Protein AF-X1G672-F1 (afdb_monomer_lite)

Foldseek 3Di:
DPDDDPDPVNDDLPDDAQFEEEEACVQCVVPCPPCVGLNVVLLLCCVPSNYHYEYDADPDVVSVVSSVVSVHFHWDWDDDPQWTWIATPVRDTQATDPHHDPQQCPDPDVPANDGNSLLRSCVSGQAYEGDPPGCVCVPDPPSNPRYYYSVVVVVVVVVD

pLDDT: mean 84.71, std 13.82, range [43.44, 97.56]

Organism: NCBI:txid412755

Radius of gyration: 16.28 Å; chains: 1; bounding box: 35×43×50 Å

Sequence (160 aa):
MYAAAKNPFERNFRDIPLLRFLIHSESLASEVLLPDKEAYRLVRLNSFKEIKVVPLPIANSKISDFYLSNGLILTEYSRHGESVNIKGSDGSIHGVTVKAPDNIWDNIAPDSPVTLADIFASNSYDYLVVRADDPILQKTNRISANIVTPEQALDITRVL

Secondary structure (DSSP, 8-state):
-PPP---TTS--TTSPPSEEEEE-TTTTTTTTT-TTSHHHHHHHGGGSTTEEEEEPP---HHHHHHHHHTTPPPEEEEEETTEEEEEETTS-EE---S---TTTTSBSSTT---BHHHHHHHTTSSEEE--TT-GGGTS-SSSGGGEE-HHHHHHHHTT-

Structure (mmCIF, N/CA/C/O backbone):
data_AF-X1G672-F1
#
_entry.id   AF-X1G672-F1
#
loop_
_atom_site.group_PDB
_atom_site.id
_atom_site.type_symbol
_atom_site.label_atom_id
_atom_site.label_alt_id
_atom_site.label_comp_id
_atom_site.label_asym_id
_atom_site.label_entity_id
_atom_site.label_seq_id
_atom_site.pdbx_PDB_ins_code
_atom_site.Cartn_x
_atom_site.Cartn_y
_atom_site.Cartn_z
_atom_site.occupancy
_atom_site.B_iso_or_equiv
_atom_site.auth_seq_id
_atom_site.auth_comp_id
_atom_site.auth_asym_id
_atom_site.auth_atom_id
_atom_site.pdbx_PDB_model_num
ATOM 1 N N . MET A 1 1 ? 13.103 -21.726 -36.711 1.00 43.44 1 MET A N 1
ATOM 2 C CA . MET A 1 1 ? 12.065 -22.133 -35.740 1.00 43.44 1 MET A CA 1
ATOM 3 C C . MET A 1 1 ? 11.525 -20.868 -35.104 1.00 43.44 1 MET A C 1
ATOM 5 O O . MET A 1 1 ? 12.283 -20.194 -34.422 1.00 43.44 1 MET A O 1
ATOM 9 N N . TYR A 1 2 ? 10.278 -20.495 -35.391 1.00 43.78 2 TYR A N 1
ATOM 10 C CA . TYR A 1 2 ? 9.623 -19.415 -34.655 1.00 43.78 2 TYR A CA 1
ATOM 11 C C . TYR A 1 2 ? 9.283 -19.956 -33.268 1.00 43.78 2 TYR A C 1
ATOM 13 O O . TYR A 1 2 ? 8.633 -20.996 -33.167 1.00 43.78 2 TYR A O 1
ATOM 21 N N . ALA A 1 3 ? 9.783 -19.310 -32.214 1.00 51.06 3 ALA A N 1
ATOM 22 C CA . ALA A 1 3 ? 9.349 -19.620 -30.861 1.00 51.06 3 ALA A CA 1
ATOM 23 C C . ALA A 1 3 ? 7.829 -19.422 -30.811 1.00 51.06 3 ALA A C 1
ATOM 25 O O . ALA A 1 3 ? 7.340 -18.353 -31.180 1.00 51.06 3 ALA A O 1
ATOM 26 N N . ALA A 1 4 ? 7.089 -20.463 -30.424 1.00 57.12 4 ALA A N 1
ATOM 27 C CA . ALA A 1 4 ? 5.662 -20.336 -30.181 1.00 57.12 4 ALA A CA 1
ATOM 28 C C . ALA A 1 4 ? 5.459 -19.207 -29.163 1.00 57.12 4 ALA A C 1
ATOM 30 O O . ALA A 1 4 ? 6.136 -19.181 -28.132 1.00 57.12 4 ALA A O 1
ATOM 31 N N . ALA A 1 5 ? 4.590 -18.245 -29.482 1.00 57.62 5 ALA A N 1
ATOM 32 C CA . ALA A 1 5 ? 4.265 -17.163 -28.568 1.00 57.62 5 ALA A CA 1
ATOM 33 C C . ALA 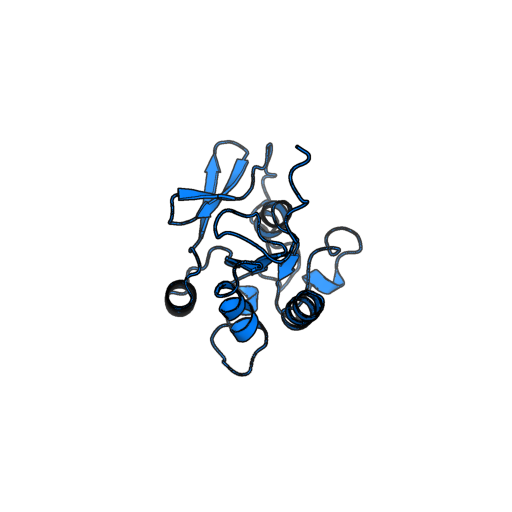A 1 5 ? 3.757 -17.784 -27.261 1.00 57.62 5 ALA A C 1
ATOM 35 O O . ALA A 1 5 ? 2.730 -18.462 -27.254 1.00 57.62 5 ALA A O 1
ATOM 36 N N . LYS A 1 6 ? 4.525 -17.608 -26.180 1.00 61.88 6 LYS A N 1
ATOM 37 C CA . LYS A 1 6 ? 4.172 -18.111 -24.853 1.00 61.88 6 LYS A CA 1
ATOM 38 C C . LYS A 1 6 ? 2.819 -17.511 -24.483 1.00 61.88 6 LYS A C 1
ATOM 40 O O . LYS A 1 6 ? 2.639 -16.297 -24.601 1.00 61.88 6 LYS A O 1
ATOM 45 N N . ASN A 1 7 ? 1.871 -18.352 -24.087 1.00 64.62 7 ASN A N 1
ATOM 46 C CA . ASN A 1 7 ? 0.563 -17.884 -23.656 1.00 64.62 7 ASN A CA 1
ATOM 47 C C . ASN A 1 7 ? 0.762 -16.866 -22.505 1.00 64.62 7 ASN A C 1
ATOM 49 O O . ASN A 1 7 ? 1.528 -17.160 -21.584 1.00 64.62 7 ASN A O 1
ATOM 53 N N . PRO A 1 8 ? 0.119 -15.680 -22.527 1.00 58.19 8 PRO A N 1
ATOM 54 C CA . PRO A 1 8 ? 0.271 -14.667 -21.477 1.00 58.19 8 PRO A CA 1
ATOM 55 C C . PRO A 1 8 ? -0.106 -15.154 -20.066 1.00 58.19 8 PRO A C 1
ATOM 57 O O . PRO A 1 8 ? 0.318 -14.523 -19.093 1.00 58.19 8 PRO A O 1
ATOM 60 N N . PHE A 1 9 ? -0.838 -16.272 -19.965 1.00 60.84 9 PHE A N 1
ATOM 61 C CA . PHE A 1 9 ? -1.215 -16.965 -18.728 1.00 60.84 9 PHE A CA 1
ATOM 62 C C . PHE A 1 9 ? -0.233 -18.082 -18.314 1.00 60.84 9 PHE A C 1
ATOM 64 O O . PHE A 1 9 ? -0.251 -18.532 -17.173 1.00 60.84 9 PHE A O 1
ATOM 71 N N . GLU A 1 10 ? 0.679 -18.515 -19.192 1.00 64.88 10 GLU A N 1
ATOM 72 C CA . GLU A 1 10 ? 1.764 -19.449 -18.851 1.00 64.88 10 GLU A CA 1
ATOM 73 C C . GLU A 1 10 ? 2.947 -18.681 -18.241 1.00 64.88 10 GLU A C 1
ATOM 75 O O . GLU A 1 10 ? 4.025 -18.550 -18.836 1.00 64.88 10 GLU A O 1
ATOM 80 N N . ARG A 1 11 ? 2.736 -18.123 -17.043 1.00 62.25 11 ARG A N 1
ATOM 81 C CA . ARG A 1 11 ? 3.704 -17.235 -16.384 1.00 62.25 11 ARG A CA 1
ATOM 82 C C . ARG A 1 11 ? 4.621 -17.964 -15.403 1.00 62.25 11 ARG A C 1
ATOM 84 O O . ARG A 1 11 ? 4.198 -18.768 -14.573 1.00 62.25 11 ARG A O 1
ATOM 91 N N . ASN A 1 12 ? 5.908 -17.645 -15.472 1.00 60.34 12 ASN A N 1
ATOM 92 C CA . ASN A 1 12 ? 6.910 -18.040 -14.488 1.00 60.34 12 ASN A CA 1
ATOM 93 C C . ASN A 1 12 ? 6.986 -17.007 -13.358 1.00 60.34 12 ASN A C 1
ATOM 95 O O . ASN A 1 12 ? 6.634 -15.849 -13.533 1.00 60.34 12 ASN A O 1
ATOM 99 N N . PHE A 1 13 ? 7.544 -17.397 -12.208 1.00 52.75 13 PHE A N 1
ATOM 100 C CA . PHE A 1 13 ? 7.726 -16.499 -11.054 1.00 52.75 13 PHE A CA 1
ATOM 101 C C . PHE A 1 13 ? 8.603 -15.263 -11.351 1.00 52.75 13 PHE A C 1
ATOM 103 O O . PHE A 1 13 ? 8.581 -14.291 -10.609 1.00 52.75 13 PHE A O 1
ATOM 110 N N . ARG A 1 14 ? 9.398 -15.303 -12.428 1.00 58.47 14 ARG A N 1
ATOM 111 C CA . ARG A 1 14 ? 10.244 -14.183 -12.873 1.00 58.47 14 ARG A CA 1
ATOM 112 C C . ARG A 1 14 ? 9.541 -13.237 -13.851 1.00 58.47 14 ARG A C 1
ATOM 114 O O . ARG A 1 14 ? 10.145 -12.244 -14.247 1.00 58.47 14 ARG A O 1
ATOM 121 N N . ASP A 1 15 ? 8.323 -13.558 -14.274 1.00 67.06 15 ASP A N 1
ATOM 122 C CA . ASP A 1 15 ? 7.597 -12.735 -15.233 1.00 67.06 15 ASP A CA 1
ATOM 123 C C . ASP A 1 15 ? 7.065 -11.481 -14.522 1.00 67.06 15 ASP A C 1
ATOM 125 O O . ASP A 1 15 ? 6.672 -11.527 -13.358 1.00 67.06 15 ASP A O 1
ATOM 129 N N . ILE A 1 16 ? 7.082 -10.342 -15.218 1.00 74.31 16 ILE A N 1
ATOM 130 C CA . ILE A 1 16 ? 6.664 -9.042 -14.669 1.00 74.31 16 ILE A CA 1
ATOM 131 C C . ILE A 1 16 ? 5.204 -9.154 -14.182 1.00 74.31 16 ILE A C 1
ATOM 133 O O . ILE A 1 16 ? 4.391 -9.708 -14.920 1.00 74.31 16 ILE A O 1
ATOM 137 N N . PRO A 1 17 ? 4.829 -8.667 -12.989 1.00 83.81 17 PRO A N 1
ATOM 138 C CA . PRO A 1 17 ? 3.428 -8.671 -12.560 1.00 83.81 17 PRO A CA 1
ATOM 139 C C . PRO A 1 17 ? 2.542 -7.909 -13.561 1.00 83.81 17 PRO A C 1
ATOM 141 O O . PRO A 1 17 ? 2.981 -6.927 -14.157 1.00 83.81 17 PRO A O 1
ATOM 144 N N . LEU A 1 18 ? 1.308 -8.377 -13.756 1.00 87.06 18 LEU A N 1
ATOM 145 C CA . LEU A 1 18 ? 0.316 -7.742 -14.630 1.00 87.06 18 LEU A CA 1
ATOM 146 C C . LEU A 1 18 ? -0.280 -6.485 -13.996 1.00 87.06 18 LEU A C 1
ATOM 148 O O . LEU A 1 18 ? -0.581 -5.533 -14.708 1.00 87.06 18 LEU A O 1
ATOM 152 N N . LEU A 1 19 ? -0.432 -6.489 -12.671 1.00 91.00 19 LEU A N 1
ATOM 153 C CA . LEU A 1 19 ? -0.902 -5.347 -11.896 1.00 91.00 19 LEU A CA 1
ATOM 154 C C . LEU A 1 19 ? -0.023 -5.128 -10.673 1.00 91.00 19 LEU A C 1
ATOM 156 O O . LEU A 1 19 ? 0.362 -6.072 -9.978 1.00 91.00 19 LEU A O 1
ATOM 160 N N . ARG A 1 20 ? 0.278 -3.865 -10.391 1.00 92.62 20 ARG A N 1
ATOM 161 C CA . ARG A 1 20 ? 1.085 -3.443 -9.249 1.00 92.62 20 ARG A CA 1
ATOM 162 C C . ARG A 1 20 ? 0.325 -2.385 -8.464 1.00 92.62 20 ARG A C 1
ATOM 164 O O . ARG A 1 20 ? 0.172 -1.253 -8.920 1.00 92.62 20 ARG A O 1
ATOM 171 N N . PHE A 1 21 ? -0.095 -2.757 -7.263 1.00 95.19 21 PHE A N 1
ATOM 172 C CA . PHE A 1 21 ? -0.744 -1.870 -6.310 1.00 95.19 21 PHE A CA 1
ATOM 173 C C . PHE A 1 21 ? 0.269 -1.379 -5.284 1.00 95.19 21 PHE A C 1
ATOM 175 O O . PHE A 1 21 ? 0.976 -2.176 -4.664 1.00 95.19 21 PHE A O 1
ATOM 182 N N . LEU A 1 22 ? 0.302 -0.069 -5.079 1.00 94.62 22 LEU A N 1
ATOM 183 C CA . LEU A 1 22 ? 0.928 0.561 -3.929 1.00 94.62 22 LEU A CA 1
ATOM 184 C C . LEU A 1 22 ? -0.180 0.863 -2.919 1.00 94.62 22 LEU A C 1
ATOM 186 O O . LEU A 1 22 ? -1.096 1.611 -3.240 1.00 94.62 22 LEU A O 1
ATOM 190 N N . ILE A 1 23 ? -0.148 0.274 -1.727 1.00 96.38 23 ILE A N 1
ATOM 191 C CA . ILE A 1 23 ? -1.187 0.501 -0.711 1.00 96.38 23 ILE A CA 1
ATOM 192 C C . ILE A 1 23 ? -0.724 1.560 0.285 1.00 96.38 23 ILE A C 1
ATOM 194 O O . ILE A 1 23 ? 0.361 1.462 0.861 1.00 96.38 23 ILE A O 1
ATOM 198 N N . HIS A 1 24 ? -1.552 2.578 0.501 1.00 96.25 24 HIS A N 1
ATOM 199 C CA . HIS A 1 24 ? -1.285 3.626 1.472 1.00 96.25 24 HIS A CA 1
ATOM 200 C C . HIS A 1 24 ? -1.644 3.145 2.879 1.00 96.25 24 HIS A C 1
ATOM 202 O O . HIS A 1 24 ? -2.759 3.317 3.370 1.00 96.25 24 HIS A O 1
ATOM 208 N N . SER A 1 25 ? -0.672 2.499 3.521 1.00 95.12 25 SER A N 1
ATOM 209 C CA . SER A 1 25 ? -0.848 1.778 4.781 1.00 95.12 25 SER A CA 1
ATOM 210 C C . SER A 1 25 ? -1.492 2.615 5.887 1.00 95.12 25 SER A C 1
ATOM 212 O O . SER A 1 25 ? -2.368 2.112 6.582 1.00 95.12 25 SER A O 1
ATOM 214 N N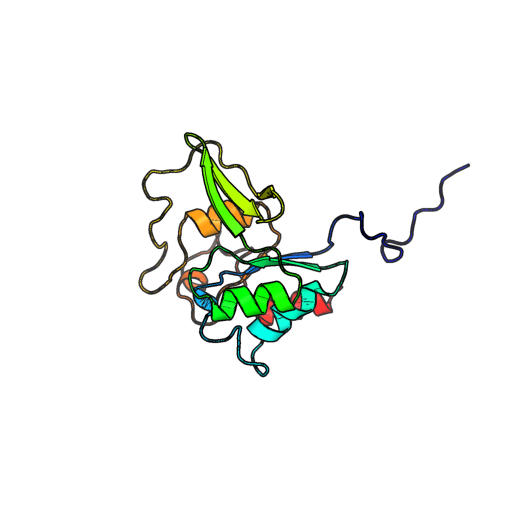 . GLU A 1 26 ? -1.103 3.885 6.032 1.00 95.19 26 GLU A N 1
ATOM 215 C CA . GLU A 1 26 ? -1.635 4.753 7.091 1.00 95.19 26 GLU A CA 1
ATOM 216 C C . GLU A 1 26 ? -3.107 5.121 6.856 1.00 95.19 26 GLU A C 1
ATOM 218 O O . GLU A 1 26 ? -3.900 5.147 7.791 1.00 95.19 26 GLU A O 1
ATOM 223 N N . SER A 1 27 ? -3.512 5.336 5.598 1.00 95.25 27 SER A N 1
ATOM 224 C CA . SER A 1 27 ? -4.918 5.661 5.302 1.00 95.25 27 SER A CA 1
ATOM 225 C C . SER A 1 27 ? -5.808 4.431 5.441 1.00 95.25 27 SER A C 1
ATOM 227 O O . SER A 1 27 ? -6.946 4.538 5.879 1.00 95.25 27 SER A O 1
ATOM 229 N N . LEU A 1 28 ? -5.278 3.247 5.138 1.00 96.81 28 LEU A N 1
ATOM 230 C CA . LEU A 1 28 ? -5.997 1.979 5.249 1.00 96.81 28 LEU A CA 1
ATOM 231 C C . LEU A 1 28 ? -5.893 1.337 6.642 1.00 96.81 28 LEU A C 1
ATOM 233 O O . LEU A 1 28 ? -6.412 0.239 6.846 1.00 96.81 28 LEU A O 1
ATOM 237 N N . ALA A 1 29 ? -5.240 1.988 7.610 1.00 95.50 29 ALA A N 1
ATOM 238 C CA . ALA A 1 29 ? -4.893 1.384 8.896 1.00 95.50 29 ALA A CA 1
ATOM 239 C C . ALA A 1 29 ? -6.107 0.879 9.696 1.00 95.50 29 ALA A C 1
ATOM 241 O O . ALA A 1 29 ? -6.008 -0.122 10.409 1.00 95.50 29 ALA A O 1
ATOM 242 N N . SER A 1 30 ? -7.258 1.540 9.560 1.00 93.75 30 SER A N 1
ATOM 243 C CA . SER A 1 30 ? -8.517 1.153 10.208 1.00 93.75 30 SER A CA 1
ATOM 244 C C . SER A 1 30 ? -9.193 -0.067 9.574 1.00 93.75 30 SER A C 1
ATOM 246 O O . SER A 1 30 ? -10.038 -0.686 10.217 1.00 93.75 30 SER A O 1
ATOM 248 N N . GLU A 1 31 ? -8.837 -0.431 8.341 1.00 95.31 31 GLU A N 1
ATOM 249 C CA . GLU A 1 31 ? -9.531 -1.454 7.549 1.00 95.31 31 GLU A CA 1
ATOM 250 C C . GLU A 1 31 ? -8.662 -2.672 7.246 1.00 95.31 31 GLU A C 1
ATOM 252 O O . GLU A 1 31 ? -9.167 -3.784 7.125 1.00 95.31 31 GLU A O 1
ATOM 257 N N . VAL A 1 32 ? -7.346 -2.492 7.136 1.00 96.38 32 VAL A N 1
ATOM 258 C CA . VAL A 1 32 ? -6.429 -3.516 6.614 1.00 96.38 32 VAL A CA 1
ATOM 259 C C . VAL A 1 32 ? -6.346 -4.776 7.481 1.00 96.38 32 VAL A C 1
ATOM 261 O O . VAL A 1 32 ? -5.991 -5.842 6.989 1.00 96.38 32 VAL A O 1
ATOM 264 N N . LEU A 1 33 ? -6.710 -4.672 8.762 1.00 96.56 33 LEU A N 1
ATOM 265 C CA . LEU A 1 33 ? -6.745 -5.789 9.712 1.00 96.56 33 LEU A CA 1
ATOM 266 C C . LEU A 1 33 ? -8.128 -6.446 9.839 1.00 96.56 33 LEU A C 1
ATOM 268 O O . LEU A 1 33 ? -8.259 -7.433 10.563 1.00 96.56 33 LEU A O 1
ATOM 272 N N . LEU A 1 34 ? -9.154 -5.907 9.179 1.00 97.31 34 LEU A N 1
ATOM 273 C CA . LEU A 1 34 ? -10.540 -6.348 9.307 1.00 97.31 34 LEU A CA 1
ATOM 274 C C . LEU A 1 34 ? -10.901 -7.296 8.148 1.00 97.31 34 LEU A C 1
ATOM 276 O O . LEU A 1 34 ? -10.971 -6.845 7.007 1.00 97.31 34 LEU A O 1
ATOM 280 N N . PRO A 1 35 ? -11.133 -8.603 8.392 1.00 94.81 35 PRO A N 1
ATOM 281 C CA . PRO A 1 35 ? -11.316 -9.591 7.321 1.00 94.81 35 PRO A CA 1
ATOM 282 C C . PRO A 1 35 ? -12.492 -9.331 6.374 1.00 94.81 35 PRO A C 1
ATOM 284 O O . PRO A 1 35 ? -12.488 -9.807 5.238 1.00 94.81 35 PRO A O 1
ATOM 287 N N . ASP A 1 36 ? -13.505 -8.609 6.844 1.00 95.56 36 ASP A N 1
ATOM 288 C CA . ASP A 1 36 ? -14.689 -8.213 6.086 1.00 95.56 36 ASP A CA 1
ATOM 289 C C . ASP A 1 36 ? -14.440 -7.020 5.153 1.00 95.56 36 ASP A C 1
ATOM 291 O O . ASP A 1 36 ? -15.266 -6.759 4.281 1.00 95.56 36 ASP A O 1
ATOM 295 N N . LYS A 1 37 ? -13.303 -6.326 5.288 1.00 97.19 37 LYS A N 1
ATOM 296 C CA . LYS A 1 37 ? -12.968 -5.138 4.498 1.00 97.19 37 LYS A CA 1
ATOM 297 C C . LYS A 1 37 ? -12.194 -5.457 3.226 1.00 97.19 37 LYS A C 1
ATOM 299 O O . LYS A 1 37 ? -11.366 -6.368 3.148 1.00 97.19 37 LYS A O 1
ATOM 304 N N . GLU A 1 38 ? -12.417 -4.632 2.215 1.00 96.94 38 GLU A N 1
ATOM 305 C CA . GLU A 1 38 ? -11.774 -4.702 0.908 1.00 96.94 38 GLU A CA 1
ATOM 306 C C . GLU A 1 38 ? -10.254 -4.529 1.015 1.00 96.94 38 GLU A C 1
ATOM 308 O O . GLU A 1 38 ? -9.513 -5.261 0.360 1.00 96.94 38 GLU A O 1
ATOM 313 N N . ALA A 1 39 ? -9.776 -3.641 1.894 1.00 96.81 39 ALA A N 1
ATOM 314 C CA . ALA A 1 39 ? -8.347 -3.435 2.139 1.00 96.81 39 ALA A CA 1
ATOM 315 C C . ALA A 1 39 ? -7.638 -4.720 2.604 1.00 96.81 39 ALA A C 1
ATOM 317 O O . ALA A 1 39 ? -6.565 -5.056 2.098 1.00 96.81 39 ALA A O 1
ATOM 318 N N . TYR A 1 40 ? -8.261 -5.485 3.508 1.00 97.31 40 TYR A N 1
ATOM 319 C CA . TYR A 1 40 ? -7.744 -6.783 3.947 1.00 97.31 40 TYR A CA 1
ATOM 320 C C . TYR A 1 40 ? -7.636 -7.763 2.773 1.00 97.31 40 TYR A C 1
ATOM 322 O O . TYR A 1 40 ? -6.614 -8.424 2.577 1.00 97.31 40 TYR A O 1
ATOM 330 N N . ARG A 1 41 ? -8.689 -7.848 1.952 1.00 96.38 41 ARG A N 1
ATOM 331 C CA . ARG A 1 41 ? -8.738 -8.747 0.788 1.00 96.38 41 ARG A CA 1
ATOM 332 C C . ARG A 1 41 ? -7.710 -8.365 -0.274 1.00 96.38 41 ARG A C 1
ATOM 334 O O . ARG A 1 41 ? -7.118 -9.256 -0.875 1.00 96.38 41 ARG A O 1
ATOM 341 N N . LEU A 1 42 ? -7.466 -7.072 -0.471 1.00 96.38 42 LEU A N 1
ATOM 342 C CA . LEU A 1 42 ? -6.463 -6.570 -1.404 1.00 96.38 42 LEU A CA 1
ATOM 343 C C . LEU A 1 42 ? -5.052 -7.038 -1.024 1.00 96.38 42 LEU A C 1
ATOM 345 O O . LEU A 1 42 ? -4.327 -7.536 -1.880 1.00 96.38 42 LEU A O 1
ATOM 349 N N . VAL A 1 43 ? -4.678 -6.966 0.259 1.00 96.81 43 VAL A N 1
ATOM 350 C CA . VAL A 1 43 ? -3.375 -7.464 0.750 1.00 96.81 43 VAL A CA 1
ATOM 351 C C . VAL A 1 43 ? -3.182 -8.944 0.419 1.00 96.81 43 VAL A C 1
ATOM 353 O O . VAL A 1 43 ? -2.104 -9.367 0.003 1.00 96.81 43 VAL A O 1
ATOM 356 N N . ARG A 1 44 ? -4.248 -9.741 0.539 1.00 95.44 44 ARG A N 1
ATOM 357 C CA . ARG A 1 44 ? -4.231 -11.184 0.252 1.00 95.44 44 ARG A CA 1
ATOM 358 C C . ARG A 1 44 ? -3.969 -11.508 -1.219 1.00 95.44 44 ARG A C 1
ATOM 360 O O . ARG A 1 44 ? -3.534 -12.626 -1.513 1.00 95.44 44 ARG A O 1
ATOM 367 N N . LEU A 1 45 ? -4.187 -10.559 -2.135 1.00 93.88 45 LEU A N 1
ATOM 368 C CA . LEU A 1 45 ? -3.909 -10.762 -3.557 1.00 93.88 45 LEU A CA 1
ATOM 369 C C . LEU A 1 45 ? -2.420 -10.938 -3.859 1.00 93.88 45 LEU A C 1
ATOM 371 O O . LEU A 1 45 ? -2.085 -11.495 -4.896 1.00 93.88 45 LEU A O 1
ATOM 375 N N . ASN A 1 46 ? -1.528 -10.559 -2.941 1.00 91.56 46 ASN A N 1
ATOM 376 C CA . ASN A 1 46 ? -0.088 -10.789 -3.082 1.00 91.56 46 ASN A CA 1
ATOM 377 C C . ASN A 1 46 ? 0.295 -12.285 -3.168 1.00 91.56 46 ASN A C 1
ATOM 379 O O . ASN A 1 46 ? 1.433 -12.626 -3.471 1.00 91.56 46 ASN A O 1
ATOM 383 N N . SER A 1 47 ? -0.650 -13.193 -2.901 1.00 90.25 47 SER A N 1
ATOM 384 C CA . SER A 1 47 ? -0.483 -14.632 -3.134 1.00 90.25 47 SER A CA 1
ATOM 385 C C . SER A 1 47 ? -0.557 -15.040 -4.616 1.00 90.25 47 SER A C 1
ATOM 387 O O . SER A 1 47 ? -0.094 -16.129 -4.964 1.00 90.25 47 SER A O 1
ATOM 389 N N . PHE A 1 48 ? -1.097 -14.185 -5.494 1.00 89.31 48 PHE A N 1
ATOM 390 C CA . PHE A 1 48 ? -1.156 -14.404 -6.942 1.00 89.31 48 PHE A CA 1
ATOM 391 C C . PHE A 1 48 ? 0.095 -13.846 -7.626 1.00 89.31 48 PHE A C 1
ATOM 393 O O . PHE A 1 48 ? 0.557 -12.754 -7.310 1.00 89.31 48 PHE A O 1
ATOM 400 N N . LYS A 1 49 ? 0.647 -14.574 -8.601 1.00 84.38 49 LYS A N 1
ATOM 401 C CA . LYS A 1 49 ? 1.909 -14.192 -9.270 1.00 84.38 49 LYS A CA 1
ATOM 402 C C . LYS A 1 49 ? 1.740 -12.990 -10.199 1.00 84.38 49 LYS A C 1
ATOM 404 O O . LYS A 1 49 ? 2.701 -12.306 -10.534 1.00 84.38 49 LYS A O 1
ATOM 409 N N . GLU A 1 50 ? 0.516 -12.764 -10.642 1.00 88.38 50 GLU A N 1
ATOM 410 C CA . GLU A 1 50 ? 0.105 -11.722 -11.566 1.00 88.38 50 GLU A CA 1
ATOM 411 C C . GLU A 1 50 ? -0.037 -10.365 -10.869 1.00 88.38 50 GLU A C 1
ATOM 413 O O . GLU A 1 50 ? -0.030 -9.336 -11.543 1.00 88.38 50 GLU A O 1
ATOM 418 N N . ILE A 1 51 ? -0.147 -10.348 -9.537 1.00 91.12 51 ILE A N 1
ATOM 419 C CA . ILE A 1 51 ? -0.464 -9.154 -8.757 1.00 91.12 51 ILE A CA 1
ATOM 420 C C . ILE A 1 51 ? 0.658 -8.898 -7.757 1.00 91.12 51 ILE A C 1
ATOM 422 O O . ILE A 1 51 ? 0.941 -9.716 -6.889 1.00 91.12 51 ILE A O 1
ATOM 426 N N . LYS A 1 52 ? 1.276 -7.720 -7.843 1.00 91.88 52 LYS A N 1
ATOM 427 C CA . LYS A 1 52 ? 2.223 -7.245 -6.835 1.00 91.88 52 LYS A CA 1
ATOM 428 C C . LYS A 1 52 ? 1.528 -6.240 -5.932 1.00 91.88 52 LYS A C 1
ATOM 430 O O . LYS A 1 52 ? 1.068 -5.207 -6.414 1.00 91.88 52 LYS A O 1
ATOM 435 N N . VAL A 1 53 ? 1.512 -6.502 -4.630 1.00 94.94 53 VAL A N 1
ATOM 436 C CA . VAL A 1 53 ? 1.040 -5.537 -3.631 1.00 94.94 53 VAL A CA 1
ATOM 437 C C . VAL A 1 53 ? 2.238 -5.060 -2.827 1.00 94.94 53 VAL A C 1
ATOM 439 O O . VAL A 1 53 ? 2.961 -5.863 -2.242 1.00 94.94 53 VAL A O 1
ATOM 442 N N . VAL A 1 54 ? 2.469 -3.751 -2.810 1.00 94.88 54 VAL A N 1
ATOM 443 C CA . VAL A 1 54 ? 3.552 -3.138 -2.037 1.00 94.88 54 VAL A CA 1
ATOM 444 C C . VAL A 1 54 ? 2.953 -2.163 -1.033 1.00 94.88 54 VAL A C 1
ATOM 446 O O . VAL A 1 54 ? 2.237 -1.251 -1.443 1.00 94.88 54 VAL A O 1
ATOM 449 N N . PRO A 1 55 ? 3.219 -2.324 0.270 1.00 95.88 55 PRO A N 1
ATOM 450 C CA . PRO A 1 55 ? 2.797 -1.361 1.267 1.00 95.88 55 PRO A CA 1
ATOM 451 C C . PRO A 1 55 ? 3.717 -0.153 1.279 1.00 95.88 55 PRO A C 1
ATOM 453 O O . PRO A 1 55 ? 4.935 -0.295 1.183 1.00 95.88 55 PRO A O 1
ATOM 456 N N . LEU A 1 56 ? 3.134 1.030 1.446 1.00 94.69 56 LEU A N 1
ATOM 457 C CA . LEU A 1 56 ? 3.869 2.207 1.891 1.00 94.69 56 LEU A CA 1
ATOM 458 C C . LEU A 1 56 ? 4.345 2.028 3.342 1.00 94.69 56 LEU A C 1
ATOM 460 O O . LEU A 1 56 ? 3.721 1.256 4.088 1.00 94.69 56 LEU A O 1
ATOM 464 N N . PRO A 1 57 ? 5.426 2.722 3.750 1.00 93.81 57 PRO A N 1
ATOM 465 C CA . PRO A 1 57 ? 5.982 2.591 5.091 1.00 93.81 57 PRO A CA 1
ATOM 466 C C . PRO A 1 57 ? 4.933 2.859 6.173 1.00 93.81 57 PRO A C 1
ATOM 468 O O . PRO A 1 57 ? 4.124 3.776 6.049 1.00 93.81 57 PRO A O 1
ATOM 471 N N . ILE A 1 58 ? 4.949 2.065 7.244 1.00 94.88 58 ILE A N 1
ATOM 472 C CA . ILE A 1 58 ? 4.039 2.231 8.381 1.00 94.88 58 ILE A CA 1
ATOM 473 C C . ILE A 1 58 ? 4.748 1.923 9.700 1.00 94.88 58 ILE A C 1
ATOM 475 O O . ILE A 1 58 ? 5.527 0.976 9.796 1.00 94.88 58 ILE A O 1
ATOM 479 N N . ALA A 1 59 ? 4.467 2.723 10.731 1.00 93.38 59 ALA A N 1
ATOM 480 C CA . ALA A 1 59 ? 5.038 2.538 12.068 1.00 93.38 59 ALA A CA 1
ATOM 481 C C . ALA A 1 59 ? 4.269 1.510 12.923 1.00 93.38 59 ALA A C 1
ATOM 483 O O . ALA A 1 59 ? 4.796 0.982 13.901 1.00 93.38 59 ALA A O 1
ATOM 484 N N . ASN A 1 60 ? 3.012 1.226 12.575 1.00 96.50 60 ASN A N 1
ATOM 485 C CA . ASN A 1 60 ? 2.142 0.317 13.313 1.00 96.50 60 ASN A CA 1
ATOM 486 C C . ASN A 1 60 ? 2.608 -1.143 13.181 1.00 96.50 60 ASN A C 1
ATOM 488 O O . ASN A 1 60 ? 2.393 -1.784 12.152 1.00 96.50 60 ASN A O 1
ATOM 492 N N . SER A 1 61 ? 3.179 -1.687 14.259 1.00 96.00 61 SER A N 1
ATOM 493 C CA . SER A 1 61 ? 3.724 -3.049 14.285 1.00 96.00 61 SER A CA 1
ATOM 494 C C . SER A 1 61 ? 2.695 -4.129 13.957 1.00 96.00 61 SER A C 1
ATOM 496 O O . SER A 1 61 ? 3.025 -5.065 13.241 1.00 96.00 61 SER A O 1
ATOM 498 N N . LYS A 1 62 ? 1.434 -3.985 14.389 1.00 97.12 62 LYS A N 1
ATOM 499 C CA . LYS A 1 62 ? 0.385 -4.977 14.091 1.00 97.12 62 LYS A CA 1
ATOM 500 C C . LYS A 1 62 ? 0.097 -5.068 12.594 1.00 97.12 62 LYS A C 1
ATOM 502 O O . LYS A 1 62 ? -0.134 -6.158 12.080 1.00 97.12 62 LYS A O 1
ATOM 507 N N . ILE A 1 63 ? 0.099 -3.929 11.903 1.00 97.56 63 ILE A N 1
ATOM 508 C CA . ILE A 1 63 ? -0.103 -3.885 10.451 1.00 97.56 63 ILE A CA 1
ATOM 509 C C . ILE A 1 63 ? 1.134 -4.427 9.732 1.00 97.56 63 ILE A C 1
ATOM 511 O O . ILE A 1 63 ? 0.997 -5.222 8.806 1.00 97.56 63 ILE A O 1
ATOM 515 N N . SER A 1 64 ? 2.335 -4.078 10.197 1.00 97.06 64 SER A N 1
ATOM 516 C CA . SER A 1 64 ? 3.584 -4.631 9.666 1.00 97.06 64 SER A CA 1
ATOM 517 C C . SER A 1 64 ? 3.640 -6.159 9.782 1.00 97.06 64 SER A C 1
ATOM 519 O O . SER A 1 64 ? 3.935 -6.836 8.798 1.00 97.06 64 SER A O 1
ATOM 521 N N . ASP A 1 65 ? 3.284 -6.715 10.943 1.00 97.44 65 ASP A N 1
ATOM 522 C CA . ASP A 1 65 ? 3.215 -8.164 11.168 1.00 97.44 65 ASP A CA 1
ATOM 523 C C . ASP A 1 65 ? 2.179 -8.820 10.246 1.00 97.44 65 ASP A C 1
ATOM 525 O O . ASP A 1 65 ? 2.434 -9.871 9.650 1.00 97.44 65 ASP A O 1
ATOM 529 N N . PHE A 1 66 ? 1.021 -8.176 10.069 1.00 97.31 66 PHE A N 1
ATOM 530 C CA . PHE A 1 66 ? 0.002 -8.634 9.132 1.00 97.31 66 PHE A CA 1
ATOM 531 C C . PHE A 1 66 ? 0.523 -8.668 7.689 1.00 97.31 66 PHE A C 1
ATOM 533 O O . PHE A 1 66 ? 0.367 -9.688 7.015 1.00 97.31 66 PHE A O 1
ATOM 540 N N . TYR A 1 67 ? 1.192 -7.618 7.213 1.00 97.38 67 TYR A N 1
ATOM 541 C CA . TYR A 1 67 ? 1.793 -7.595 5.876 1.00 97.38 67 TYR A CA 1
ATOM 542 C C . TYR A 1 67 ? 2.829 -8.702 5.683 1.00 97.38 67 TYR A C 1
ATOM 544 O O . TYR A 1 67 ? 2.741 -9.452 4.708 1.00 97.38 67 TYR A O 1
ATOM 552 N N . LEU A 1 68 ? 3.746 -8.869 6.637 1.00 96.44 68 LEU A N 1
ATOM 553 C CA . LEU A 1 68 ? 4.752 -9.932 6.598 1.00 96.44 68 LEU A CA 1
ATOM 554 C C . LEU A 1 68 ? 4.108 -11.324 6.553 1.00 96.44 68 LEU A C 1
ATOM 556 O O . LEU A 1 68 ? 4.518 -12.166 5.756 1.00 96.44 68 LEU A O 1
ATOM 560 N N . SER A 1 69 ? 3.056 -11.560 7.345 1.00 96.06 69 SER A N 1
ATOM 561 C CA . SER A 1 69 ? 2.337 -12.844 7.359 1.00 96.06 69 SER A CA 1
ATOM 562 C C . SER A 1 69 ? 1.640 -13.177 6.032 1.00 96.06 69 SER A C 1
ATOM 564 O O . SER A 1 69 ? 1.383 -14.345 5.748 1.00 96.06 69 SER A O 1
ATOM 566 N N . ASN A 1 70 ? 1.373 -12.166 5.198 1.00 95.94 70 ASN A N 1
ATOM 567 C CA . ASN A 1 70 ? 0.814 -12.317 3.853 1.00 95.94 70 ASN A CA 1
ATOM 568 C C . ASN A 1 70 ? 1.887 -12.248 2.749 1.00 95.94 70 ASN A C 1
ATOM 570 O O . ASN A 1 70 ? 1.563 -12.151 1.564 1.00 95.94 70 ASN A O 1
ATOM 574 N N . GLY A 1 71 ? 3.168 -12.316 3.122 1.00 93.81 71 GLY A N 1
ATOM 575 C CA . GLY A 1 71 ? 4.293 -12.356 2.190 1.00 93.81 71 GLY A CA 1
ATOM 576 C C . GLY A 1 71 ? 4.603 -11.021 1.512 1.00 93.81 71 GLY A C 1
ATOM 577 O O . GLY A 1 71 ? 5.280 -11.016 0.485 1.00 93.81 71 GLY A O 1
ATOM 578 N N . LEU A 1 72 ? 4.103 -9.899 2.040 1.00 95.12 72 LEU A N 1
ATOM 579 C CA . LEU A 1 72 ? 4.454 -8.574 1.532 1.00 95.12 72 LEU A CA 1
ATOM 580 C C . LEU A 1 72 ? 5.837 -8.175 2.053 1.00 95.12 72 LEU A C 1
ATOM 582 O O . LEU A 1 72 ? 6.216 -8.472 3.187 1.00 95.12 72 LEU A O 1
ATOM 586 N N . ILE A 1 73 ? 6.571 -7.445 1.220 1.00 94.00 73 ILE A N 1
ATOM 587 C CA . ILE A 1 73 ? 7.842 -6.830 1.594 1.00 94.00 73 ILE A CA 1
ATOM 588 C C . ILE A 1 73 ? 7.531 -5.479 2.237 1.00 94.00 73 ILE A C 1
ATOM 590 O O . ILE A 1 73 ? 6.913 -4.621 1.608 1.00 94.00 73 ILE A O 1
ATOM 594 N N . LEU A 1 74 ? 7.951 -5.293 3.490 1.00 95.00 74 LEU A N 1
ATOM 595 C CA . LEU A 1 74 ? 7.845 -3.999 4.161 1.00 95.00 74 LEU A CA 1
ATOM 596 C C . LEU A 1 74 ? 8.756 -2.984 3.487 1.00 95.00 74 LEU A C 1
ATOM 598 O O . LEU A 1 74 ? 9.814 -3.340 2.965 1.00 95.00 74 LEU A O 1
ATOM 602 N N . THR A 1 75 ? 8.360 -1.719 3.535 1.00 94.31 75 THR A N 1
ATOM 603 C CA . THR A 1 75 ? 9.106 -0.657 2.880 1.00 94.31 75 THR A CA 1
ATOM 604 C C . THR A 1 75 ? 9.488 0.467 3.828 1.00 94.31 75 THR A C 1
ATOM 606 O O . THR A 1 75 ? 8.868 0.683 4.868 1.00 94.31 75 THR A O 1
ATOM 609 N N . GLU A 1 76 ? 10.531 1.191 3.444 1.00 92.62 76 GLU A N 1
ATOM 610 C CA . GLU A 1 76 ? 11.004 2.409 4.084 1.00 92.62 76 GLU A CA 1
ATOM 611 C C . GLU A 1 76 ? 11.232 3.489 3.026 1.00 92.62 76 GLU A C 1
ATOM 613 O O . GLU A 1 76 ? 11.583 3.199 1.880 1.00 92.62 76 GLU A O 1
ATOM 618 N N . TYR A 1 77 ? 11.070 4.750 3.412 1.00 88.81 77 TYR A N 1
ATOM 619 C CA . TYR A 1 77 ? 11.532 5.849 2.580 1.00 88.81 77 TYR A CA 1
ATOM 620 C C . TYR A 1 77 ? 13.050 5.979 2.691 1.00 88.81 77 TYR A C 1
ATOM 622 O O . TYR A 1 77 ? 13.591 6.089 3.790 1.00 88.81 77 TYR A O 1
ATOM 630 N N . SER A 1 78 ? 13.744 6.019 1.555 1.00 83.25 78 SER A N 1
ATOM 631 C CA . SER A 1 78 ? 15.166 6.348 1.498 1.00 83.25 78 SER A CA 1
ATOM 632 C C . SER A 1 78 ? 15.378 7.648 0.732 1.00 83.25 78 SER A C 1
ATOM 634 O O . SER A 1 78 ? 14.843 7.849 -0.361 1.00 83.25 78 SER A O 1
ATOM 636 N N . ARG A 1 79 ? 16.168 8.555 1.320 1.00 75.62 79 ARG A N 1
ATOM 637 C CA . ARG A 1 79 ? 16.571 9.808 0.679 1.00 75.62 79 ARG A CA 1
ATOM 638 C C . ARG A 1 79 ? 18.038 9.731 0.277 1.00 75.62 79 ARG A C 1
ATOM 640 O O . ARG A 1 79 ? 18.906 9.570 1.131 1.00 75.62 79 ARG A O 1
ATOM 647 N N . HIS A 1 80 ? 18.314 9.889 -1.012 1.00 72.94 80 HIS A N 1
ATOM 648 C CA . HIS A 1 80 ? 19.671 9.951 -1.555 1.00 72.94 80 HIS A CA 1
ATOM 649 C C . HIS A 1 80 ? 19.842 11.267 -2.318 1.00 72.94 80 HIS A C 1
ATOM 651 O O . HIS A 1 80 ? 19.402 11.399 -3.455 1.00 72.94 80 HIS A O 1
ATOM 657 N N . GLY A 1 81 ? 20.448 12.267 -1.671 1.00 71.69 81 GLY A N 1
ATOM 658 C CA . GLY A 1 81 ? 20.536 13.623 -2.221 1.00 71.69 81 GLY A CA 1
ATOM 659 C C . GLY A 1 81 ? 19.152 14.264 -2.381 1.00 71.69 81 GLY A C 1
ATOM 660 O O . GLY A 1 81 ? 18.404 14.400 -1.407 1.00 71.69 81 GLY A O 1
ATOM 661 N N . GLU A 1 82 ? 18.810 14.643 -3.613 1.00 68.38 82 GLU A N 1
ATOM 662 C CA . GLU A 1 82 ? 17.488 15.180 -3.968 1.00 68.38 82 GLU A CA 1
ATOM 663 C C . GLU A 1 82 ? 16.468 14.078 -4.323 1.00 68.38 82 GLU A C 1
ATOM 665 O O . GLU A 1 82 ? 15.338 14.390 -4.679 1.00 68.38 82 GLU A O 1
ATOM 670 N N . SER A 1 83 ? 16.818 12.794 -4.214 1.00 71.25 83 SER A N 1
ATOM 671 C CA . SER A 1 83 ? 15.918 11.683 -4.543 1.00 71.25 83 SER A CA 1
ATOM 672 C C . SER A 1 83 ? 15.213 11.112 -3.324 1.00 71.25 83 SER A C 1
ATOM 674 O O . SER A 1 83 ? 15.862 10.848 -2.314 1.00 71.25 83 SER A O 1
ATOM 676 N N . VAL A 1 84 ? 13.908 10.851 -3.449 1.00 75.25 84 VAL A N 1
ATOM 677 C CA . VAL A 1 84 ? 13.144 9.996 -2.531 1.00 75.25 84 VAL A CA 1
ATOM 678 C C . VAL A 1 84 ? 12.770 8.717 -3.263 1.00 75.25 84 VAL A C 1
ATOM 680 O O . VAL A 1 84 ? 12.209 8.767 -4.361 1.00 75.25 84 VAL A O 1
ATOM 683 N N . ASN A 1 85 ? 13.102 7.590 -2.642 1.00 81.12 85 ASN A N 1
ATOM 684 C CA . ASN A 1 85 ? 12.795 6.253 -3.122 1.00 81.12 85 ASN A CA 1
ATOM 685 C C . ASN A 1 85 ? 12.062 5.481 -2.026 1.00 81.12 85 ASN A C 1
ATOM 687 O O . ASN A 1 85 ? 12.189 5.785 -0.838 1.00 81.12 85 ASN A O 1
ATOM 691 N N . ILE A 1 86 ? 11.360 4.432 -2.429 1.00 87.12 86 ILE A N 1
ATOM 692 C CA . ILE A 1 86 ? 10.879 3.407 -1.515 1.00 87.12 86 ILE A CA 1
ATOM 693 C C . ILE A 1 86 ? 11.855 2.247 -1.571 1.00 87.12 86 ILE A C 1
ATOM 695 O O . ILE A 1 86 ? 12.140 1.717 -2.638 1.00 87.12 86 ILE A O 1
ATOM 699 N N . LYS A 1 87 ? 12.383 1.841 -0.428 1.00 89.44 87 LYS A N 1
ATOM 700 C CA . LYS A 1 87 ? 13.258 0.682 -0.317 1.00 89.44 87 LYS A CA 1
ATOM 701 C C . LYS A 1 87 ? 12.507 -0.443 0.376 1.00 89.44 87 LYS A C 1
ATOM 703 O O . LYS A 1 87 ? 11.952 -0.242 1.448 1.00 89.44 87 LYS A O 1
ATOM 708 N N . GLY A 1 88 ? 12.469 -1.613 -0.248 1.00 90.62 88 GLY A N 1
ATOM 709 C CA . GLY A 1 88 ? 11.991 -2.835 0.378 1.00 90.62 88 GLY A CA 1
ATOM 710 C C . GLY A 1 88 ? 13.000 -3.356 1.399 1.00 90.62 88 GLY A C 1
ATOM 711 O O . GLY A 1 88 ? 14.213 -3.180 1.250 1.00 90.62 88 GLY A O 1
ATOM 712 N N . SER A 1 89 ? 12.509 -4.039 2.429 1.00 90.50 89 SER A N 1
ATOM 713 C CA . SER A 1 89 ? 13.349 -4.717 3.423 1.00 90.50 89 SER A CA 1
ATOM 714 C C . SER A 1 89 ? 14.216 -5.833 2.822 1.00 90.50 89 SER A C 1
ATOM 716 O O . SER A 1 89 ? 15.233 -6.200 3.404 1.00 90.50 89 SER A O 1
ATOM 718 N N . ASP A 1 90 ? 13.864 -6.326 1.632 1.00 86.62 90 ASP A N 1
ATOM 719 C CA . ASP A 1 90 ? 14.649 -7.262 0.817 1.00 86.62 90 ASP A CA 1
ATOM 720 C C . ASP A 1 90 ? 15.791 -6.588 0.025 1.00 86.62 90 ASP A C 1
ATOM 722 O O . ASP A 1 90 ? 16.535 -7.255 -0.693 1.00 86.62 90 ASP A O 1
ATOM 726 N N . GLY A 1 91 ? 15.938 -5.264 0.143 1.00 81.19 91 GLY A N 1
ATOM 727 C CA . GLY A 1 91 ? 16.929 -4.467 -0.577 1.00 81.19 91 GLY A CA 1
ATOM 728 C C . GLY A 1 91 ? 16.473 -3.988 -1.956 1.00 81.19 91 GLY A C 1
ATOM 729 O O . GLY A 1 91 ? 17.237 -3.294 -2.630 1.00 81.19 91 GLY A O 1
ATOM 730 N N . SER A 1 92 ? 15.250 -4.309 -2.384 1.00 81.44 92 SER A N 1
ATOM 731 C CA . SER A 1 92 ? 14.692 -3.776 -3.625 1.00 81.44 92 SER A CA 1
ATOM 732 C C . SER A 1 92 ? 14.485 -2.259 -3.531 1.00 81.44 92 SER A C 1
ATOM 734 O O . SER A 1 92 ? 14.129 -1.724 -2.485 1.00 81.44 92 SER A O 1
ATOM 736 N N . ILE A 1 93 ? 14.734 -1.538 -4.627 1.00 77.44 93 ILE A N 1
ATOM 737 C CA . ILE A 1 93 ? 14.469 -0.096 -4.724 1.00 77.44 93 ILE A CA 1
ATOM 738 C C . ILE A 1 93 ? 13.276 0.105 -5.657 1.00 77.44 93 ILE A C 1
ATOM 740 O O . ILE A 1 93 ? 13.190 -0.474 -6.742 1.00 77.44 93 ILE A O 1
ATOM 744 N N . HIS A 1 94 ? 12.326 0.905 -5.206 1.00 70.69 94 HIS A N 1
ATOM 745 C CA . HIS A 1 94 ? 11.046 1.177 -5.829 1.00 70.69 94 HIS A CA 1
ATOM 746 C C . HIS A 1 94 ? 10.912 2.694 -6.008 1.00 70.69 94 HIS A C 1
ATOM 748 O O . HIS A 1 94 ? 10.681 3.436 -5.056 1.00 70.69 94 HIS A O 1
ATOM 754 N N . GLY A 1 95 ? 11.090 3.143 -7.251 1.00 63.00 95 GLY A N 1
ATOM 755 C CA . GLY A 1 95 ? 11.021 4.550 -7.646 1.00 63.00 95 GLY A CA 1
ATOM 756 C C . GLY A 1 95 ? 12.343 5.303 -7.542 1.00 63.00 95 GLY A C 1
ATOM 757 O O . GLY A 1 95 ? 13.193 4.979 -6.719 1.00 63.00 95 GLY A O 1
ATOM 758 N N . VAL A 1 96 ? 12.503 6.287 -8.433 1.00 57.91 96 VAL A N 1
ATOM 759 C CA . VAL A 1 96 ? 13.609 7.251 -8.454 1.00 57.91 96 VAL A CA 1
ATOM 760 C C . VAL A 1 96 ? 13.033 8.621 -8.784 1.00 57.91 96 VAL A C 1
ATOM 762 O O . VAL A 1 96 ? 12.481 8.818 -9.865 1.00 57.91 96 VAL A O 1
ATOM 765 N N . THR A 1 97 ? 13.184 9.579 -7.872 1.00 63.53 97 THR A N 1
ATOM 766 C CA . THR A 1 97 ? 12.864 10.990 -8.141 1.00 63.53 97 THR A CA 1
ATOM 767 C C . THR A 1 97 ? 14.161 11.762 -8.332 1.00 63.53 97 THR A C 1
ATOM 769 O O . THR A 1 97 ? 15.035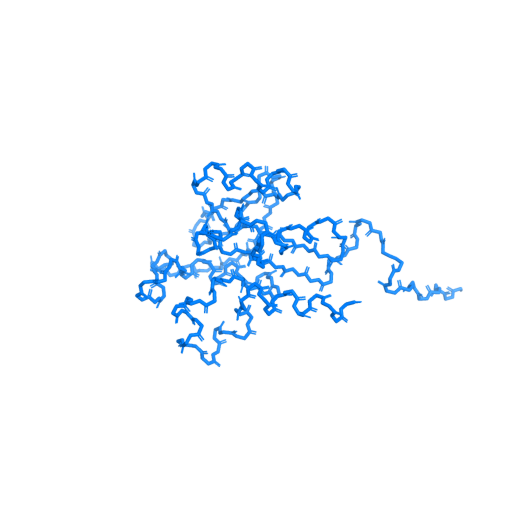 11.681 -7.486 1.00 63.53 97 THR A O 1
ATOM 772 N N . VAL A 1 98 ? 14.330 12.511 -9.421 1.00 60.16 98 VAL A N 1
ATOM 773 C CA . VAL A 1 98 ? 15.602 13.220 -9.690 1.00 60.16 98 VAL A CA 1
ATOM 774 C C . VAL A 1 98 ? 15.703 14.540 -8.906 1.00 60.16 98 VAL A C 1
ATOM 776 O O . VAL A 1 98 ? 16.811 14.997 -8.649 1.00 60.16 98 VAL A O 1
ATOM 779 N N . LYS A 1 99 ? 14.569 15.114 -8.466 1.00 73.56 99 LYS A N 1
ATOM 780 C CA . LYS A 1 99 ? 14.529 16.287 -7.581 1.00 73.56 99 LYS A CA 1
ATOM 781 C C . LYS A 1 99 ? 13.238 16.380 -6.758 1.00 73.56 99 LYS A C 1
ATOM 783 O O . LYS A 1 99 ? 12.190 16.746 -7.284 1.00 73.56 99 LYS A O 1
ATOM 788 N N . ALA A 1 100 ? 13.313 16.040 -5.478 1.00 72.25 100 ALA A N 1
ATOM 789 C CA . ALA A 1 100 ? 12.229 16.177 -4.515 1.00 72.25 100 ALA A CA 1
ATOM 790 C C . ALA A 1 100 ? 12.069 17.650 -4.099 1.00 72.25 100 ALA A C 1
ATOM 792 O O . ALA A 1 100 ? 13.071 18.285 -3.760 1.00 72.25 100 ALA A O 1
ATOM 793 N N . PRO A 1 101 ? 10.846 18.206 -4.102 1.00 82.69 101 PRO A N 1
ATOM 794 C CA . PRO A 1 101 ? 10.607 19.527 -3.538 1.00 82.69 101 PRO A CA 1
ATOM 795 C C . PRO A 1 101 ? 10.739 19.493 -2.006 1.00 82.69 101 PRO A C 1
ATOM 797 O O . PRO A 1 101 ? 10.607 18.438 -1.385 1.00 82.69 101 PRO A O 1
ATOM 800 N N . ASP A 1 102 ? 10.973 20.647 -1.380 1.00 82.94 102 ASP A N 1
ATOM 801 C CA . ASP A 1 102 ? 11.169 20.725 0.078 1.00 82.94 102 ASP A CA 1
ATOM 802 C C . ASP A 1 102 ? 9.939 20.262 0.872 1.00 82.94 102 ASP A C 1
ATOM 804 O O . ASP A 1 102 ? 10.070 19.688 1.950 1.00 82.94 102 ASP A O 1
ATOM 808 N N . ASN A 1 103 ? 8.748 20.441 0.299 1.00 87.12 103 ASN A N 1
ATOM 809 C CA . ASN A 1 103 ? 7.469 20.044 0.876 1.00 87.12 1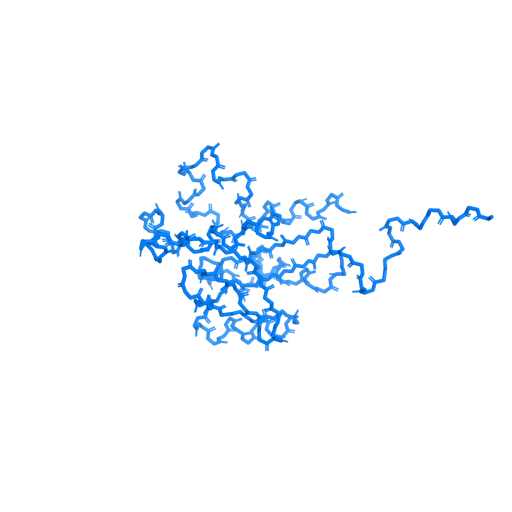03 ASN A CA 1
ATOM 810 C C . ASN A 1 103 ? 7.077 18.588 0.568 1.00 87.12 103 ASN A C 1
ATOM 812 O O . ASN A 1 103 ? 5.904 18.241 0.652 1.00 87.12 103 ASN A O 1
ATOM 816 N N . ILE A 1 104 ? 8.018 17.719 0.175 1.00 86.25 104 ILE A N 1
ATOM 817 C CA . ILE A 1 104 ? 7.694 16.342 -0.238 1.00 86.25 104 ILE A CA 1
ATOM 818 C C . ILE A 1 104 ? 6.988 15.518 0.856 1.00 86.25 104 ILE A C 1
ATOM 820 O O . ILE A 1 104 ? 6.249 14.592 0.541 1.00 86.25 104 ILE A O 1
ATOM 824 N N . TRP A 1 105 ? 7.176 15.866 2.128 1.00 89.12 105 TRP A N 1
ATOM 825 C CA . TRP A 1 105 ? 6.528 15.195 3.261 1.00 89.12 105 TRP A CA 1
ATOM 826 C C . TRP A 1 105 ? 5.206 15.839 3.679 1.00 89.12 105 TRP A C 1
ATOM 828 O O . TRP A 1 105 ? 4.554 15.337 4.590 1.00 89.12 105 TRP A O 1
ATOM 838 N N . ASP A 1 106 ? 4.805 16.933 3.034 1.00 89.50 106 ASP A N 1
ATOM 839 C CA . ASP A 1 106 ? 3.569 17.623 3.370 1.00 89.50 106 ASP A CA 1
ATOM 840 C C . ASP A 1 106 ? 2.366 16.853 2.824 1.00 89.50 106 ASP A C 1
ATOM 842 O O . ASP A 1 106 ? 2.373 16.338 1.696 1.00 89.50 106 ASP A O 1
ATOM 846 N N . ASN A 1 107 ? 1.300 16.830 3.621 1.00 90.50 107 ASN A N 1
ATOM 847 C CA . ASN A 1 107 ? 0.025 16.258 3.220 1.00 90.50 107 ASN A CA 1
ATOM 848 C C . ASN A 1 107 ? -0.575 17.074 2.068 1.00 90.50 107 ASN A C 1
ATOM 850 O O . ASN A 1 107 ? -0.615 18.306 2.092 1.00 90.50 107 ASN A O 1
ATOM 854 N N . ILE A 1 108 ? -1.111 16.387 1.063 1.00 87.12 108 ILE A N 1
ATOM 855 C CA . ILE A 1 108 ? -1.657 17.036 -0.143 1.00 87.12 108 ILE A CA 1
ATOM 856 C C . ILE A 1 108 ? -3.044 17.635 0.117 1.00 87.12 108 ILE A C 1
ATOM 858 O O . ILE A 1 108 ? -3.469 18.632 -0.492 1.00 87.12 108 ILE A O 1
ATOM 862 N N . ALA A 1 109 ? -3.788 17.013 1.025 1.00 87.00 109 ALA A N 1
ATOM 863 C CA . ALA A 1 109 ? -5.106 17.453 1.434 1.00 87.00 109 ALA A CA 1
ATOM 864 C C . ALA A 1 109 ? -5.189 17.549 2.962 1.00 87.00 109 ALA A C 1
ATOM 866 O O . ALA A 1 109 ? -4.602 16.716 3.655 1.00 87.00 109 ALA A O 1
ATOM 867 N N . PRO A 1 110 ? -5.935 18.539 3.490 1.00 87.19 110 PRO A N 1
ATOM 868 C CA . PRO A 1 110 ? -6.362 18.510 4.883 1.00 87.19 110 PRO A CA 1
ATOM 869 C C . PRO A 1 110 ? -7.036 17.170 5.193 1.00 87.19 110 PRO A C 1
ATOM 871 O O . PRO A 1 110 ? -7.760 16.646 4.347 1.00 87.19 110 PRO A O 1
ATOM 874 N N . ASP A 1 111 ? -6.760 16.618 6.373 1.00 89.19 111 ASP A N 1
ATOM 875 C CA . ASP A 1 111 ? -7.322 15.351 6.870 1.00 89.19 111 ASP A CA 1
ATOM 876 C C . ASP A 1 111 ? -7.021 14.101 6.018 1.00 89.19 111 ASP A C 1
ATOM 878 O O . ASP A 1 111 ? -7.577 13.025 6.251 1.00 89.19 111 ASP A O 1
ATOM 882 N N . SER A 1 112 ? -6.100 14.211 5.059 1.00 91.31 112 SER A N 1
ATOM 883 C CA . SER A 1 112 ? -5.508 13.072 4.363 1.00 91.31 112 SER A CA 1
ATOM 884 C C . SER A 1 112 ? -4.105 12.821 4.914 1.00 91.31 112 SER A C 1
ATOM 886 O O . SER A 1 112 ? -3.322 13.770 5.006 1.00 91.31 112 SER A O 1
ATOM 888 N N . PRO A 1 113 ? -3.750 11.575 5.266 1.00 92.94 113 PRO A N 1
ATOM 889 C CA . PRO A 1 113 ? -2.374 11.222 5.602 1.00 92.94 113 PRO A CA 1
ATOM 890 C C . PRO A 1 113 ? -1.479 11.092 4.357 1.00 92.94 113 PRO A C 1
ATOM 892 O O . PRO A 1 113 ? -0.288 10.854 4.508 1.00 92.94 113 PRO A O 1
ATOM 895 N N . VAL A 1 114 ? -2.033 11.227 3.143 1.00 92.00 114 VAL A N 1
ATOM 896 C CA . VAL A 1 114 ? -1.286 11.091 1.887 1.00 92.00 114 VAL A CA 1
ATOM 897 C C . VAL A 1 114 ? -0.409 12.318 1.651 1.00 92.00 114 VAL A C 1
ATOM 899 O O . VAL A 1 114 ? -0.891 13.452 1.526 1.00 92.00 114 VAL A O 1
ATOM 902 N N . THR A 1 115 ? 0.888 12.072 1.529 1.00 91.50 115 THR A N 1
ATOM 903 C CA . THR A 1 115 ? 1.935 13.062 1.277 1.00 91.50 115 THR A CA 1
ATOM 904 C C . THR A 1 115 ? 2.309 13.134 -0.201 1.00 91.50 115 THR A C 1
ATOM 906 O O . THR A 1 115 ? 1.976 12.261 -1.010 1.00 91.50 115 THR A O 1
ATOM 909 N N . LEU A 1 116 ? 3.056 14.175 -0.580 1.00 87.25 116 LEU A N 1
AT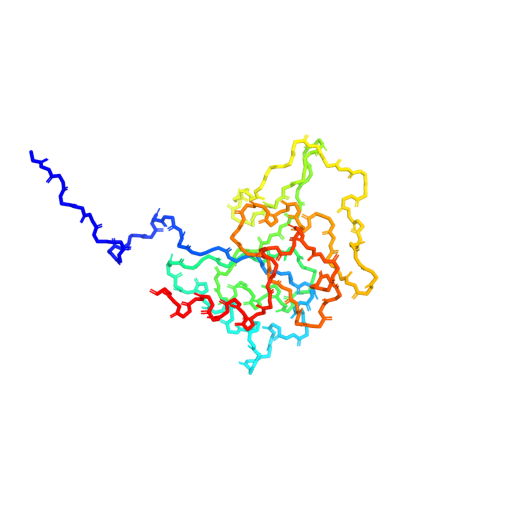OM 910 C CA . LEU A 1 116 ? 3.659 14.238 -1.913 1.00 87.25 116 LEU A CA 1
ATOM 911 C C . LEU A 1 116 ? 4.601 13.052 -2.173 1.00 87.25 116 LEU A C 1
ATOM 913 O O . LEU A 1 116 ? 4.599 12.533 -3.289 1.00 87.25 116 LEU A O 1
ATOM 917 N N . ALA A 1 117 ? 5.350 12.579 -1.174 1.00 87.06 117 ALA A N 1
ATOM 918 C CA . ALA A 1 117 ? 6.238 11.422 -1.290 1.00 87.06 117 ALA A CA 1
ATOM 919 C C . ALA A 1 117 ? 5.487 10.166 -1.755 1.00 87.06 117 ALA A C 1
ATOM 921 O O . ALA A 1 117 ? 5.966 9.471 -2.653 1.00 87.06 117 ALA A O 1
ATOM 922 N N . ASP A 1 118 ? 4.291 9.928 -1.210 1.00 89.25 118 ASP A N 1
ATOM 923 C CA . ASP A 1 118 ? 3.443 8.787 -1.568 1.00 89.25 118 ASP A CA 1
ATOM 924 C C . ASP A 1 118 ? 3.016 8.854 -3.042 1.00 89.25 118 ASP A C 1
ATOM 926 O O . ASP A 1 118 ? 3.090 7.861 -3.772 1.00 89.25 118 ASP A O 1
ATOM 930 N N . ILE A 1 119 ? 2.644 10.047 -3.521 1.00 86.50 119 ILE A N 1
ATOM 931 C CA . ILE A 1 119 ? 2.302 10.272 -4.933 1.00 86.50 119 ILE A CA 1
ATOM 932 C C . ILE A 1 119 ? 3.520 10.079 -5.831 1.00 86.50 119 ILE A C 1
ATOM 934 O O . ILE A 1 119 ? 3.427 9.396 -6.852 1.00 86.50 119 ILE A O 1
ATOM 938 N N . PHE A 1 120 ? 4.676 10.631 -5.464 1.00 82.69 120 PHE A N 1
ATOM 939 C CA . PHE A 1 120 ? 5.900 10.441 -6.241 1.00 82.69 120 PHE A CA 1
ATOM 940 C C . PHE A 1 120 ? 6.281 8.964 -6.341 1.00 82.69 120 PHE A C 1
ATOM 942 O O . PHE A 1 120 ? 6.612 8.490 -7.431 1.00 82.69 120 PHE A O 1
ATOM 949 N N . ALA A 1 121 ? 6.178 8.227 -5.237 1.00 82.31 121 ALA A N 1
ATOM 950 C CA . ALA A 1 121 ? 6.421 6.795 -5.216 1.00 82.31 121 ALA A CA 1
ATOM 951 C C . ALA A 1 121 ? 5.421 6.010 -6.076 1.00 82.31 121 ALA A C 1
ATOM 953 O O . ALA A 1 121 ? 5.814 5.060 -6.764 1.00 82.31 121 ALA A O 1
ATOM 954 N N . SER A 1 122 ? 4.153 6.431 -6.097 1.00 85.62 122 SER A N 1
ATOM 955 C CA . SER A 1 122 ? 3.102 5.778 -6.884 1.00 85.62 122 SER A CA 1
ATOM 956 C C . SER A 1 122 ? 3.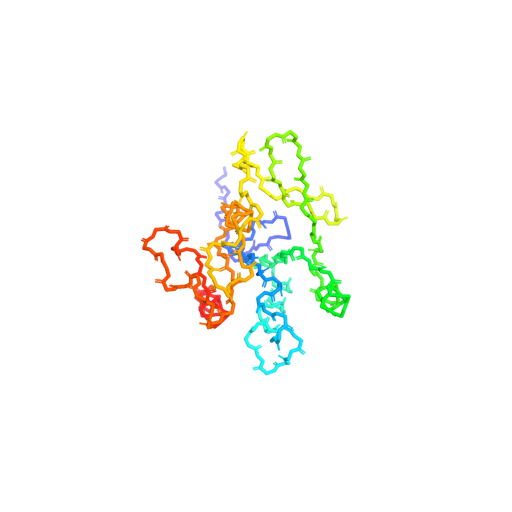358 5.775 -8.390 1.00 85.62 122 SER A C 1
ATOM 958 O O . SER A 1 122 ? 2.897 4.866 -9.067 1.00 85.62 122 SER A O 1
ATOM 960 N N . ASN A 1 123 ? 4.183 6.688 -8.918 1.00 81.75 123 ASN A N 1
ATOM 961 C CA . ASN A 1 123 ? 4.540 6.722 -10.345 1.00 81.75 123 ASN A CA 1
ATOM 962 C C . ASN A 1 123 ? 5.250 5.450 -10.841 1.00 81.75 123 ASN A C 1
ATOM 964 O O . ASN A 1 123 ? 5.349 5.221 -12.044 1.00 81.75 123 ASN A O 1
ATOM 968 N N . SER A 1 124 ? 5.785 4.630 -9.932 1.00 82.19 124 SER A N 1
ATOM 969 C CA . SER A 1 124 ? 6.405 3.340 -10.274 1.00 82.19 124 SER A CA 1
ATOM 970 C C . SER A 1 124 ? 5.419 2.168 -10.278 1.00 82.19 124 SER A C 1
ATOM 972 O O . SER A 1 124 ? 5.823 1.033 -10.547 1.00 82.19 124 SER A O 1
ATOM 974 N N . TYR A 1 125 ? 4.150 2.434 -9.978 1.00 88.06 125 TYR A N 1
ATOM 975 C CA . TYR A 1 125 ? 3.071 1.470 -9.802 1.00 88.06 125 TYR A CA 1
ATOM 976 C C . TYR A 1 125 ? 1.899 1.813 -10.716 1.00 88.06 125 TYR A C 1
ATOM 978 O O . TYR A 1 125 ? 1.817 2.914 -11.260 1.00 88.06 125 TYR A O 1
ATOM 986 N N . ASP A 1 126 ? 1.007 0.846 -10.905 1.00 91.62 126 ASP A N 1
ATOM 987 C CA . ASP A 1 126 ? -0.157 1.039 -11.767 1.00 91.62 126 ASP A CA 1
ATOM 988 C C . ASP A 1 126 ? -1.247 1.803 -11.009 1.00 91.62 126 ASP A C 1
ATOM 990 O O . ASP A 1 126 ? -1.888 2.679 -11.583 1.00 91.62 126 ASP A O 1
ATOM 994 N N . TYR A 1 127 ? -1.384 1.538 -9.702 1.00 93.62 127 TYR A N 1
ATOM 995 C CA . TYR A 1 127 ? -2.347 2.218 -8.840 1.00 93.62 127 TYR A CA 1
ATOM 996 C C . TYR A 1 127 ? -1.809 2.490 -7.429 1.00 93.62 127 TYR A C 1
ATOM 998 O O . TYR A 1 127 ? -1.140 1.639 -6.837 1.00 93.62 127 TYR A O 1
ATOM 1006 N N . LEU A 1 128 ? -2.166 3.647 -6.867 1.00 94.12 128 LEU A N 1
ATOM 1007 C CA . LEU A 1 128 ? -2.089 3.954 -5.439 1.00 94.12 128 LEU A CA 1
ATOM 1008 C C . LEU A 1 128 ? -3.457 3.712 -4.807 1.00 94.12 128 LEU A C 1
ATOM 1010 O O . LEU A 1 128 ? -4.448 4.310 -5.215 1.00 94.12 128 LEU A O 1
ATOM 1014 N N . VAL A 1 129 ? -3.511 2.868 -3.787 1.00 96.25 129 VAL A N 1
ATOM 1015 C CA . VAL A 1 129 ? -4.754 2.535 -3.097 1.00 96.25 129 VAL A CA 1
ATOM 1016 C C . VAL A 1 129 ? -4.841 3.296 -1.785 1.00 96.25 129 VAL A C 1
ATOM 1018 O O . VAL A 1 129 ? -3.956 3.177 -0.936 1.00 96.25 129 VAL A O 1
ATOM 1021 N N . VAL A 1 130 ? -5.922 4.049 -1.612 1.00 95.69 130 VAL A N 1
ATOM 1022 C CA . VAL A 1 130 ? -6.226 4.845 -0.412 1.00 95.69 130 VAL A CA 1
ATOM 1023 C C . VAL A 1 130 ? -7.626 4.512 0.094 1.00 95.69 130 VAL A C 1
ATOM 1025 O O . VAL A 1 130 ? -8.427 3.951 -0.649 1.00 95.69 130 VAL A O 1
ATOM 1028 N N . ARG A 1 131 ? -7.939 4.847 1.349 1.00 94.88 131 ARG A N 1
ATOM 1029 C CA . ARG A 1 131 ? -9.290 4.661 1.910 1.00 94.88 131 ARG A CA 1
ATOM 1030 C C . ARG A 1 131 ? -10.365 5.376 1.082 1.00 94.88 131 ARG A C 1
ATOM 1032 O O . ARG A 1 131 ? -10.105 6.406 0.463 1.00 94.88 131 ARG A O 1
ATOM 1039 N N . ALA A 1 132 ? -11.581 4.835 1.084 1.00 92.50 132 ALA A N 1
ATOM 1040 C CA . ALA A 1 132 ? -12.663 5.311 0.220 1.00 92.50 132 ALA A CA 1
ATOM 1041 C C . ALA A 1 132 ? -13.153 6.733 0.548 1.00 92.50 132 ALA A C 1
ATOM 1043 O O . ALA A 1 132 ? -13.649 7.433 -0.333 1.00 92.50 132 ALA A O 1
ATOM 1044 N N . ASP A 1 133 ? -13.006 7.166 1.799 1.00 91.62 133 ASP A N 1
ATOM 1045 C CA . ASP A 1 133 ? -13.373 8.499 2.276 1.00 91.62 133 ASP A CA 1
ATOM 1046 C C . ASP A 1 133 ? -12.205 9.498 2.232 1.00 91.62 133 ASP A C 1
ATOM 1048 O O . ASP A 1 133 ? -12.333 10.612 2.742 1.00 91.62 133 ASP A O 1
ATOM 1052 N N . ASP A 1 134 ? -11.065 9.135 1.628 1.00 91.81 134 ASP A N 1
ATOM 1053 C CA . ASP A 1 134 ? -9.896 10.006 1.630 1.00 91.81 134 ASP A CA 1
ATOM 1054 C C . ASP A 1 134 ? -10.136 11.276 0.788 1.00 91.81 134 ASP A C 1
ATOM 1056 O O . ASP A 1 134 ? -10.452 11.177 -0.407 1.00 91.81 134 ASP A O 1
ATOM 1060 N N . PRO A 1 135 ? -9.928 12.485 1.349 1.00 89.56 135 PRO A N 1
ATOM 1061 C CA . PRO A 1 135 ? -10.127 13.742 0.627 1.00 89.56 135 PRO A CA 1
ATOM 1062 C C . PRO A 1 135 ? -9.289 13.877 -0.654 1.00 89.56 135 PRO A C 1
ATOM 1064 O O . PRO A 1 135 ? -9.634 14.671 -1.536 1.00 89.56 135 PRO A O 1
ATOM 1067 N N . ILE A 1 136 ? -8.199 13.109 -0.795 1.00 88.44 136 ILE A N 1
ATOM 1068 C CA . ILE A 1 136 ? -7.362 13.119 -2.001 1.00 88.44 136 ILE A CA 1
ATOM 1069 C C . ILE A 1 136 ? -8.138 12.711 -3.264 1.00 88.44 136 ILE A C 1
ATOM 1071 O O . ILE A 1 136 ? -7.871 13.251 -4.343 1.00 88.44 136 ILE A O 1
ATOM 1075 N N . LEU A 1 137 ? -9.142 11.836 -3.120 1.00 87.00 137 LEU A N 1
ATOM 1076 C CA . LEU A 1 137 ? -9.978 11.333 -4.215 1.00 87.00 137 LEU A CA 1
ATOM 1077 C C . LEU A 1 137 ? -10.844 12.438 -4.839 1.00 87.00 137 LEU A C 1
ATOM 1079 O O . LEU A 1 137 ? -11.150 12.392 -6.026 1.00 87.00 137 LEU A O 1
ATOM 1083 N N . GLN A 1 138 ? -11.209 13.461 -4.060 1.00 80.06 138 GLN A N 1
ATOM 1084 C CA . GLN A 1 138 ? -12.050 14.575 -4.517 1.00 80.06 138 GLN A CA 1
ATOM 1085 C C . GLN A 1 138 ? -11.239 15.725 -5.130 1.00 80.06 138 GLN A C 1
ATOM 1087 O O . GLN A 1 138 ? -11.775 16.553 -5.866 1.00 80.06 138 GLN A O 1
ATOM 1092 N N . LYS A 1 139 ? -9.943 15.816 -4.812 1.00 70.06 139 LYS A N 1
ATOM 1093 C CA . LYS A 1 139 ? -9.131 17.008 -5.095 1.00 70.06 139 LYS A CA 1
ATOM 1094 C C . LYS A 1 139 ? -8.513 17.060 -6.494 1.00 70.06 139 LYS A C 1
ATOM 1096 O O . LYS A 1 139 ? -7.887 18.067 -6.822 1.00 70.06 139 LYS A O 1
ATOM 1101 N N . THR A 1 140 ? -8.590 16.008 -7.310 1.00 59.06 140 THR A N 1
ATOM 1102 C CA . THR A 1 140 ? -7.663 15.879 -8.446 1.00 59.06 140 THR A CA 1
ATOM 1103 C C . THR A 1 140 ? -8.332 15.429 -9.751 1.00 59.06 140 THR A C 1
ATOM 1105 O O . THR A 1 140 ? -8.984 14.399 -9.812 1.00 59.06 140 THR A O 1
ATOM 1108 N N . ASN A 1 141 ? -8.114 16.197 -10.830 1.00 51.47 141 ASN A N 1
ATOM 1109 C CA . ASN A 1 141 ? -8.486 15.847 -12.217 1.00 51.47 141 ASN A CA 1
ATOM 1110 C C . ASN A 1 141 ? -7.290 15.316 -13.049 1.00 51.47 141 ASN A C 1
ATOM 1112 O O . ASN A 1 141 ? -7.453 15.006 -14.225 1.00 51.47 141 ASN A O 1
ATOM 1116 N N . ARG A 1 142 ? -6.069 15.257 -12.486 1.00 45.69 142 ARG A N 1
ATOM 1117 C CA . ARG A 1 142 ? -4.852 14.775 -13.188 1.00 45.69 142 ARG A CA 1
ATOM 1118 C C . ARG A 1 142 ? -3.909 13.898 -12.355 1.00 45.69 142 ARG A C 1
ATOM 1120 O O . ARG A 1 142 ? -3.256 13.040 -12.928 1.00 45.69 142 ARG A O 1
ATOM 1127 N N . ILE A 1 143 ? -3.837 14.097 -11.037 1.00 53.16 143 ILE A N 1
ATOM 1128 C CA . ILE A 1 143 ? -3.042 13.253 -10.116 1.00 53.16 143 ILE A CA 1
ATOM 1129 C C . ILE A 1 143 ? -3.815 11.964 -9.741 1.00 53.16 143 ILE A C 1
ATOM 1131 O O . ILE A 1 143 ? -3.215 10.960 -9.386 1.00 53.16 143 ILE A O 1
ATOM 1135 N N . SER A 1 144 ? -5.144 11.972 -9.894 1.00 54.66 144 SER A N 1
ATOM 1136 C CA . SER A 1 144 ? -6.089 10.908 -9.521 1.00 54.66 144 SER A CA 1
ATOM 1137 C C . SER A 1 144 ? -6.182 9.723 -10.470 1.00 54.66 144 SER A C 1
ATOM 1139 O O . SER A 1 144 ? -6.794 8.736 -10.085 1.00 54.66 144 SER A O 1
ATOM 1141 N N . ALA A 1 145 ? -5.639 9.786 -11.692 1.00 60.62 145 ALA A N 1
ATOM 1142 C CA . ALA A 1 145 ? -5.929 8.755 -12.698 1.00 60.62 145 ALA A CA 1
ATOM 1143 C C . ALA A 1 145 ? -5.580 7.334 -12.215 1.00 60.62 145 ALA A C 1
ATOM 1145 O O . ALA A 1 145 ? -6.227 6.369 -12.613 1.00 60.62 145 ALA A O 1
ATOM 1146 N N . ASN A 1 146 ? -4.606 7.243 -11.308 1.00 85.75 146 ASN A N 1
ATOM 1147 C CA . ASN A 1 146 ? -4.122 5.994 -10.747 1.00 85.75 146 ASN A CA 1
ATOM 1148 C C . ASN A 1 146 ? -4.394 5.878 -9.235 1.00 85.75 146 ASN A C 1
ATOM 1150 O O . ASN A 1 146 ? -3.933 4.924 -8.621 1.00 85.75 146 ASN A O 1
ATOM 1154 N N . ILE A 1 147 ? -5.108 6.823 -8.609 1.00 91.88 147 ILE A N 1
ATOM 1155 C CA . ILE A 1 147 ? -5.493 6.714 -7.193 1.00 91.88 147 ILE A CA 1
ATOM 1156 C C . ILE A 1 147 ? -6.876 6.079 -7.124 1.00 91.88 147 ILE A C 1
ATOM 1158 O O . ILE A 1 147 ? -7.828 6.603 -7.696 1.00 91.88 147 ILE A O 1
ATOM 1162 N N . VAL A 1 148 ? -6.988 4.959 -6.420 1.00 93.75 148 VAL A N 1
ATOM 1163 C CA . VAL A 1 148 ? -8.213 4.156 -6.364 1.00 93.75 148 VAL A CA 1
ATOM 1164 C C . VAL A 1 148 ? -8.554 3.762 -4.932 1.00 93.75 148 VAL A C 1
ATOM 1166 O O . VAL A 1 148 ? -7.700 3.757 -4.044 1.00 93.75 148 VAL A O 1
ATOM 1169 N N . THR A 1 149 ? -9.814 3.408 -4.705 1.00 95.75 149 THR A N 1
ATOM 1170 C CA . THR A 1 149 ? -10.253 2.775 -3.455 1.00 95.75 149 THR A CA 1
ATOM 1171 C C . THR A 1 149 ? -9.883 1.284 -3.438 1.00 95.75 149 THR A C 1
ATOM 1173 O O . THR A 1 149 ? -9.587 0.709 -4.493 1.00 95.75 149 THR A O 1
ATOM 1176 N N . PRO A 1 150 ? -9.923 0.598 -2.277 1.00 96.81 150 PRO A N 1
ATOM 1177 C CA . PRO A 1 150 ? -9.671 -0.841 -2.231 1.00 96.81 150 PRO A CA 1
ATOM 1178 C C . PRO A 1 150 ? -10.721 -1.639 -3.016 1.00 96.81 150 PRO A C 1
ATOM 1180 O O . PRO A 1 150 ? -10.389 -2.641 -3.643 1.00 96.81 150 PRO A O 1
ATOM 1183 N N . GLU A 1 151 ? -11.971 -1.171 -3.028 1.00 96.19 151 GLU A N 1
ATOM 1184 C CA . GLU A 1 151 ? -13.055 -1.742 -3.833 1.00 96.19 151 GLU A CA 1
ATOM 1185 C C . GLU A 1 151 ? -12.746 -1.650 -5.332 1.00 96.19 151 GLU A C 1
ATOM 1187 O O . GLU A 1 151 ? -12.750 -2.665 -6.028 1.00 96.19 151 GLU A O 1
ATOM 1192 N N . GLN A 1 152 ? -12.375 -0.460 -5.814 1.00 95.06 152 GLN A N 1
ATOM 1193 C CA . GLN A 1 152 ? -11.989 -0.251 -7.210 1.00 95.06 152 GLN A CA 1
ATOM 1194 C C . GLN A 1 152 ? -10.773 -1.099 -7.598 1.00 95.06 152 GLN A C 1
ATOM 1196 O O . GLN A 1 152 ? -10.757 -1.692 -8.674 1.00 95.06 152 GLN A O 1
ATOM 1201 N N . ALA A 1 153 ? -9.768 -1.204 -6.721 1.00 95.19 153 ALA A N 1
ATOM 1202 C CA . ALA A 1 153 ? -8.609 -2.065 -6.943 1.00 95.19 153 ALA A CA 1
ATOM 1203 C C . ALA A 1 153 ? -9.021 -3.538 -7.105 1.00 95.19 153 ALA A C 1
ATOM 1205 O O . ALA A 1 153 ? -8.568 -4.204 -8.036 1.00 95.19 153 ALA A O 1
ATOM 1206 N N . LEU A 1 154 ? -9.921 -4.037 -6.250 1.00 95.12 154 LEU A N 1
ATOM 1207 C CA . LEU A 1 154 ? -10.458 -5.394 -6.370 1.00 95.12 154 LEU A CA 1
ATOM 1208 C C . LEU A 1 154 ? -11.223 -5.585 -7.683 1.00 95.12 154 LEU A C 1
ATOM 1210 O O . LEU A 1 154 ? -11.032 -6.604 -8.345 1.00 95.12 154 LEU A O 1
ATOM 1214 N N . ASP A 1 155 ? -12.039 -4.622 -8.099 1.00 94.06 155 ASP A N 1
ATOM 1215 C CA . ASP A 1 155 ? -12.754 -4.706 -9.375 1.00 94.06 155 ASP A CA 1
ATOM 1216 C C . ASP A 1 155 ? -11.812 -4.742 -10.579 1.00 94.06 155 ASP A C 1
ATOM 1218 O O . ASP A 1 155 ? -12.010 -5.557 -11.478 1.00 94.06 155 ASP A O 1
ATOM 1222 N N . ILE A 1 156 ? -10.736 -3.952 -10.566 1.00 91.44 156 ILE A N 1
ATOM 1223 C CA . ILE A 1 156 ? -9.698 -3.988 -11.608 1.00 91.44 156 ILE A CA 1
ATOM 1224 C C . ILE A 1 156 ? -9.072 -5.386 -11.695 1.00 91.44 156 ILE A C 1
ATOM 1226 O O . ILE A 1 156 ? -8.861 -5.904 -12.791 1.00 91.44 156 ILE A O 1
ATOM 1230 N N . THR A 1 157 ? -8.828 -6.039 -10.555 1.00 89.81 157 THR A N 1
ATOM 1231 C CA . THR A 1 157 ? -8.261 -7.398 -10.549 1.00 89.81 157 THR A CA 1
ATOM 1232 C C . THR A 1 157 ? -9.205 -8.476 -11.074 1.00 89.81 157 THR A C 1
ATOM 1234 O O . THR A 1 157 ? -8.723 -9.490 -11.560 1.00 89.81 157 THR A O 1
ATOM 1237 N N . ARG A 1 158 ? -10.529 -8.269 -11.035 1.00 84.50 158 ARG A N 1
ATOM 1238 C CA . ARG A 1 158 ? -11.518 -9.220 -11.585 1.00 84.50 158 ARG A CA 1
ATOM 1239 C C . ARG A 1 158 ? -11.514 -9.294 -13.113 1.00 84.50 158 ARG A C 1
ATOM 1241 O O . ARG A 1 158 ? -12.128 -10.202 -13.664 1.00 84.50 158 ARG A O 1
ATOM 1248 N N . VAL A 1 159 ? -10.901 -8.320 -13.783 1.00 76.12 159 VAL A N 1
ATOM 1249 C CA . VAL A 1 159 ? -10.820 -8.251 -15.251 1.00 76.12 159 VAL A CA 1
ATOM 1250 C C . VAL A 1 159 ? -9.588 -8.999 -15.790 1.00 76.12 159 VAL A C 1
ATOM 1252 O O . VAL A 1 159 ? -9.494 -9.217 -16.998 1.00 76.12 159 VAL A O 1
ATOM 1255 N N . LEU A 1 160 ? -8.660 -9.399 -14.910 1.00 67.62 160 LEU A N 1
ATOM 1256 C CA . LEU A 1 160 ? -7.537 -10.285 -15.239 1.00 67.62 160 LEU A CA 1
ATOM 1257 C C . LEU A 1 160 ? -7.980 -11.750 -15.326 1.00 67.62 160 LEU A C 1
ATOM 1259 O O . LEU A 1 160 ? -7.444 -12.446 -16.218 1.00 67.62 160 LEU A O 1
#